Protein AF-W2U827-F1 (afdb_monomer_lite)

Foldseek 3Di:
DVVLVVVLVVVVVVLDDLVVLVVQLVVLLVVLVVCVVVVVPVVSVVSNVCSVVSSVCSVCVVVVSCVVSVD

Sequence (71 aa):
MEVARQFADLVGSLVPPRGFILALVAFAVVMGGLLIAIGEKDRGILYLIAALLGGILAAFARPLLRGLLGI

pLDDT: mean 79.59, std 11.86, range [51.06, 95.62]

Secondary structure (DSSP, 8-state):
-HHHHHHHHHHHHHS--HHHHHHHHHHHHHHHHHHHHTT-HHHHHHHHHHHHHHHHHHHHHHHHHHHHHT-

Radius of gyration: 16.24 Å; chains: 1; bounding box: 41×17×39 Å

Structure (mmCIF, N/CA/C/O backbone):
data_AF-W2U827-F1
#
_entry.id   AF-W2U827-F1
#
loop_
_atom_site.group_PDB
_atom_site.id
_atom_site.type_symbol
_atom_site.label_atom_id
_atom_site.label_alt_id
_atom_site.label_comp_id
_atom_site.label_asym_id
_atom_site.label_entity_id
_atom_site.label_seq_id
_atom_site.pdbx_PDB_ins_code
_atom_site.Cartn_x
_atom_site.Cartn_y
_atom_site.Cartn_z
_atom_site.occupancy
_atom_site.B_iso_or_equiv
_atom_site.auth_seq_id
_atom_site.auth_comp_id
_atom_site.auth_asym_id
_atom_site.auth_atom_id
_atom_site.pdbx_PDB_model_num
ATOM 1 N N . MET A 1 1 ? 29.928 1.826 -20.166 1.00 58.00 1 MET A N 1
ATOM 2 C CA . MET A 1 1 ? 28.496 2.095 -20.446 1.00 58.00 1 MET A CA 1
ATOM 3 C C . MET A 1 1 ? 27.672 0.815 -20.610 1.00 58.00 1 MET A C 1
ATOM 5 O O . MET A 1 1 ? 26.509 0.815 -20.239 1.00 58.00 1 MET A O 1
ATOM 9 N N . GLU A 1 2 ? 28.257 -0.283 -21.092 1.00 66.25 2 GLU A N 1
ATOM 10 C CA . GLU A 1 2 ? 27.565 -1.565 -21.331 1.00 66.25 2 GLU A CA 1
ATOM 11 C C . GLU A 1 2 ? 27.024 -2.243 -20.055 1.00 66.25 2 GLU A C 1
ATOM 13 O O . GLU A 1 2 ? 25.869 -2.658 -20.014 1.00 66.25 2 GLU A O 1
ATOM 18 N N . VAL A 1 3 ? 27.809 -2.233 -18.970 1.00 70.69 3 VAL A N 1
ATOM 19 C CA . VAL A 1 3 ? 27.425 -2.812 -17.666 1.00 70.69 3 VAL A CA 1
ATOM 20 C C . VAL A 1 3 ? 26.219 -2.097 -17.040 1.00 70.69 3 VAL A C 1
ATOM 22 O O . VAL A 1 3 ? 25.331 -2.744 -16.497 1.00 70.69 3 VAL A O 1
ATOM 25 N N . ALA A 1 4 ? 26.146 -0.766 -17.154 1.00 68.19 4 ALA A N 1
ATOM 26 C CA . ALA A 1 4 ? 25.023 0.018 -16.632 1.00 68.19 4 ALA A CA 1
ATOM 27 C C . ALA A 1 4 ? 23.714 -0.286 -17.380 1.00 68.19 4 ALA A C 1
ATOM 29 O O . ALA A 1 4 ? 22.652 -0.339 -16.766 1.00 6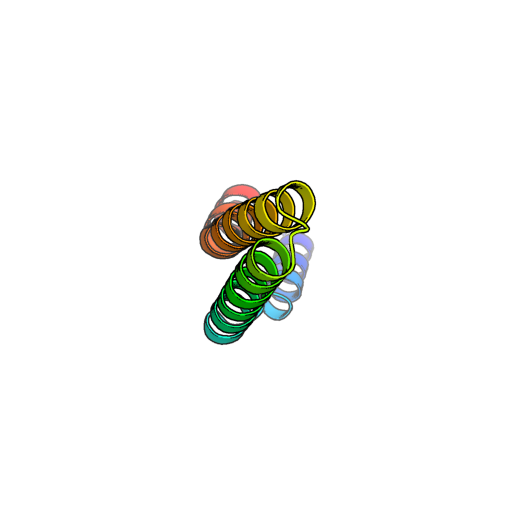8.19 4 ALA A O 1
ATOM 30 N N . ARG A 1 5 ? 23.799 -0.547 -18.691 1.00 66.62 5 ARG A N 1
ATOM 31 C CA . ARG A 1 5 ? 22.658 -0.967 -19.516 1.00 66.62 5 ARG A CA 1
ATOM 32 C C . ARG A 1 5 ? 22.165 -2.362 -19.143 1.00 66.62 5 ARG A C 1
ATOM 34 O O . ARG A 1 5 ? 20.974 -2.531 -18.929 1.00 66.62 5 ARG A O 1
ATOM 41 N N . GLN A 1 6 ? 23.071 -3.325 -18.978 1.00 75.69 6 GLN A N 1
ATOM 42 C CA . GLN A 1 6 ? 22.704 -4.669 -18.519 1.00 75.69 6 GLN A CA 1
ATOM 43 C C . GLN A 1 6 ? 22.070 -4.648 -17.127 1.00 75.69 6 GLN A C 1
ATOM 45 O O . GLN A 1 6 ? 21.092 -5.352 -16.896 1.00 75.69 6 GLN A O 1
ATOM 50 N N . PHE A 1 7 ? 22.573 -3.810 -16.215 1.00 72.31 7 PHE A N 1
ATOM 51 C CA . PHE A 1 7 ? 21.951 -3.607 -14.906 1.00 72.31 7 PHE A CA 1
ATOM 52 C C . PHE A 1 7 ? 20.566 -2.967 -15.012 1.00 72.31 7 PHE A C 1
ATOM 54 O O . PHE A 1 7 ? 19.644 -3.412 -14.335 1.00 72.31 7 PHE A O 1
ATOM 61 N N . ALA A 1 8 ? 20.396 -1.958 -15.868 1.00 66.94 8 ALA A N 1
ATOM 62 C CA . ALA A 1 8 ? 19.103 -1.327 -16.110 1.00 66.94 8 ALA A CA 1
ATOM 63 C C . ALA A 1 8 ? 18.075 -2.319 -16.677 1.00 66.94 8 ALA A C 1
ATOM 65 O O . ALA A 1 8 ? 16.930 -2.325 -16.227 1.00 66.94 8 ALA A O 1
ATOM 66 N N . ASP A 1 9 ? 18.487 -3.185 -17.604 1.00 68.81 9 ASP A N 1
ATOM 67 C CA . ASP A 1 9 ? 17.631 -4.223 -18.183 1.00 68.81 9 ASP A CA 1
ATOM 68 C C . ASP A 1 9 ? 17.298 -5.320 -17.163 1.00 68.81 9 ASP A C 1
ATOM 70 O O . ASP A 1 9 ? 16.140 -5.729 -17.059 1.00 68.81 9 ASP A O 1
ATOM 74 N N . LEU A 1 10 ? 18.269 -5.742 -16.340 1.00 72.75 10 LEU A N 1
ATOM 75 C CA . LEU A 1 10 ? 18.022 -6.683 -15.243 1.00 72.75 10 LEU A CA 1
ATOM 76 C C . LEU A 1 10 ? 17.016 -6.101 -14.246 1.00 72.75 10 LEU A C 1
ATOM 78 O O . LEU A 1 10 ? 16.015 -6.740 -13.926 1.00 72.75 10 LEU A O 1
ATOM 82 N N . VAL A 1 11 ? 17.242 -4.867 -13.789 1.00 69.50 11 VAL A N 1
ATOM 83 C CA . VAL A 1 11 ? 16.355 -4.179 -12.845 1.00 69.50 11 VAL A CA 1
ATOM 84 C C . VAL A 1 11 ? 14.982 -3.950 -13.474 1.00 69.50 11 VAL A C 1
ATOM 86 O O . VAL A 1 11 ? 13.969 -4.175 -12.819 1.00 69.50 11 VAL A O 1
ATOM 89 N N . GLY A 1 12 ? 14.925 -3.583 -14.755 1.00 66.94 12 GLY A N 1
ATOM 90 C CA . GLY A 1 12 ? 13.691 -3.450 -15.524 1.00 66.94 12 GLY A CA 1
ATOM 91 C C . GLY A 1 12 ? 12.900 -4.757 -15.626 1.00 66.94 12 GLY A C 1
ATOM 92 O O . GLY A 1 12 ? 11.672 -4.716 -15.543 1.00 66.94 12 GLY A O 1
ATOM 93 N N . SER A 1 13 ? 13.584 -5.904 -15.726 1.00 68.56 13 SER A N 1
ATOM 94 C CA . SER A 1 13 ? 12.961 -7.238 -15.720 1.00 68.56 13 SER A CA 1
ATOM 95 C C . SER A 1 13 ? 12.367 -7.619 -14.357 1.00 68.56 13 SER A C 1
ATOM 97 O O . SER A 1 13 ? 11.397 -8.369 -14.288 1.00 68.56 13 SER A O 1
ATOM 99 N N . LEU A 1 14 ? 12.912 -7.050 -13.278 1.00 69.00 14 LEU A N 1
ATOM 100 C CA . LEU A 1 14 ? 12.464 -7.234 -11.898 1.00 69.00 14 LEU A CA 1
ATOM 101 C C . LEU A 1 14 ? 11.335 -6.275 -11.495 1.00 69.00 14 LEU A C 1
ATOM 103 O O . LEU A 1 14 ? 10.742 -6.467 -10.435 1.00 69.00 14 LEU A O 1
ATOM 107 N N . VAL A 1 15 ? 11.017 -5.250 -12.302 1.00 68.81 15 VAL A N 1
ATOM 108 C CA . VAL A 1 15 ? 9.927 -4.316 -11.986 1.00 68.81 15 VAL A CA 1
ATOM 109 C C . VAL A 1 15 ? 8.586 -5.052 -12.078 1.00 68.81 15 VAL A C 1
ATOM 111 O O . VAL A 1 15 ? 8.161 -5.400 -13.186 1.00 68.81 15 VAL A O 1
ATOM 114 N N . PRO A 1 16 ? 7.866 -5.241 -10.956 1.00 68.19 16 PRO A N 1
ATOM 115 C CA . PRO A 1 16 ? 6.606 -5.962 -10.979 1.00 68.19 16 PRO A CA 1
ATOM 116 C C . PRO A 1 16 ? 5.569 -5.236 -11.854 1.00 68.19 16 PRO A C 1
ATOM 118 O O . PRO A 1 16 ? 5.564 -3.999 -11.942 1.00 68.19 16 PRO A O 1
ATOM 121 N N . PRO A 1 17 ? 4.667 -5.978 -12.521 1.00 80.56 17 PRO A N 1
ATOM 122 C CA . PRO A 1 17 ? 3.623 -5.379 -13.338 1.00 80.56 17 PRO A CA 1
ATOM 123 C C . PRO A 1 17 ? 2.716 -4.482 -12.486 1.00 80.56 17 PRO A C 1
ATOM 125 O O . PRO A 1 17 ? 2.409 -4.793 -11.336 1.00 80.56 17 PRO A O 1
ATOM 128 N N . ARG A 1 18 ? 2.232 -3.373 -13.065 1.00 77.25 18 ARG A N 1
ATOM 129 C CA . ARG A 1 18 ? 1.373 -2.401 -12.356 1.00 77.25 18 ARG A CA 1
ATOM 130 C C . ARG A 1 18 ? 0.157 -3.055 -11.695 1.00 77.25 18 ARG A C 1
ATOM 132 O O . ARG A 1 18 ? -0.203 -2.672 -10.589 1.00 77.25 18 ARG A O 1
ATOM 139 N N . GLY A 1 19 ? -0.435 -4.060 -12.344 1.00 77.38 19 GLY A N 1
ATOM 140 C CA . GLY A 1 19 ? -1.556 -4.821 -11.786 1.00 77.38 19 GLY A CA 1
ATOM 141 C C . GLY A 1 19 ? -1.203 -5.555 -10.489 1.00 77.38 19 GLY A C 1
ATOM 142 O O . GLY A 1 19 ? -2.013 -5.574 -9.570 1.00 77.38 19 GLY A O 1
ATOM 143 N N . PHE A 1 20 ? 0.020 -6.082 -10.368 1.00 82.94 20 PHE A N 1
ATOM 144 C CA . PHE A 1 20 ? 0.488 -6.736 -9.144 1.00 82.94 20 PHE A CA 1
ATOM 145 C C . PHE A 1 20 ? 0.669 -5.733 -8.002 1.00 82.94 20 PHE A C 1
ATOM 147 O O . PHE A 1 20 ? 0.220 -5.984 -6.889 1.00 82.94 20 PHE A O 1
ATOM 154 N N . ILE A 1 21 ? 1.256 -4.565 -8.286 1.00 83.94 21 ILE A N 1
ATOM 155 C CA . ILE A 1 21 ? 1.403 -3.481 -7.301 1.00 83.94 21 ILE A CA 1
ATOM 156 C C . ILE A 1 21 ? 0.026 -3.037 -6.791 1.00 83.94 21 ILE A C 1
ATOM 158 O O . ILE A 1 21 ? -0.177 -2.924 -5.586 1.00 83.94 21 ILE A O 1
ATOM 162 N N . LEU A 1 22 ? -0.933 -2.821 -7.696 1.00 82.81 22 LEU A N 1
ATOM 163 C CA . LEU A 1 22 ? -2.295 -2.429 -7.326 1.00 82.81 22 LEU A CA 1
ATOM 164 C C . LEU A 1 22 ? -2.993 -3.503 -6.488 1.00 82.81 22 LEU A C 1
ATOM 166 O O . LEU A 1 22 ? -3.622 -3.166 -5.488 1.00 82.81 22 LEU A O 1
ATOM 170 N N . ALA A 1 23 ? -2.851 -4.780 -6.853 1.00 84.69 23 ALA A N 1
ATOM 171 C CA . ALA A 1 23 ? -3.406 -5.889 -6.081 1.00 84.69 23 ALA A CA 1
ATOM 172 C C . ALA A 1 23 ? -2.799 -5.961 -4.670 1.00 84.69 23 ALA A C 1
ATOM 174 O O . ALA A 1 23 ? -3.530 -6.125 -3.694 1.00 84.69 23 ALA A O 1
ATOM 175 N N . LEU A 1 24 ? -1.481 -5.771 -4.551 1.00 87.12 24 LEU A N 1
ATOM 176 C CA . LEU A 1 24 ? -0.776 -5.747 -3.271 1.00 87.12 24 LEU A CA 1
ATOM 177 C C . LEU A 1 24 ? -1.248 -4.583 -2.385 1.00 87.12 24 LEU A C 1
ATOM 179 O O . LEU A 1 24 ? -1.539 -4.783 -1.208 1.00 87.12 24 LEU A O 1
ATOM 183 N N . VAL A 1 25 ? -1.362 -3.377 -2.951 1.00 88.12 25 VAL A N 1
ATOM 184 C CA . VAL A 1 25 ? -1.846 -2.191 -2.229 1.00 88.12 25 VAL A CA 1
ATOM 185 C C . VAL A 1 25 ? -3.297 -2.382 -1.793 1.00 88.12 25 VAL A C 1
ATOM 187 O O . VAL A 1 25 ? -3.616 -2.131 -0.635 1.00 88.12 25 VAL A O 1
ATOM 190 N N . ALA A 1 26 ? -4.168 -2.874 -2.678 1.00 89.38 26 ALA A N 1
ATOM 191 C CA . ALA A 1 26 ? -5.564 -3.146 -2.349 1.00 89.38 26 ALA A CA 1
ATOM 192 C C . ALA A 1 26 ? -5.687 -4.167 -1.209 1.00 89.38 26 ALA A C 1
ATOM 194 O O . ALA A 1 26 ? -6.432 -3.940 -0.257 1.00 89.38 26 ALA A O 1
ATOM 195 N N . PHE A 1 27 ? -4.907 -5.250 -1.256 1.00 91.44 27 PHE A N 1
ATOM 196 C CA . PHE A 1 27 ? -4.853 -6.237 -0.181 1.00 91.44 27 PHE A CA 1
ATOM 197 C C . PHE A 1 27 ? -4.401 -5.616 1.147 1.00 91.44 27 PHE A C 1
ATOM 199 O O . PHE A 1 27 ? -5.041 -5.822 2.178 1.00 91.44 27 PHE A O 1
ATOM 206 N N . ALA A 1 28 ? -3.340 -4.808 1.129 1.00 89.44 28 ALA A N 1
ATOM 207 C CA . ALA A 1 28 ? -2.830 -4.151 2.327 1.00 89.44 28 ALA A CA 1
ATOM 208 C C . ALA A 1 28 ? -3.829 -3.135 2.913 1.00 89.44 28 ALA A C 1
ATOM 210 O O . ALA A 1 28 ? -3.945 -3.031 4.134 1.00 89.44 28 ALA A O 1
ATOM 211 N N . VAL A 1 29 ? -4.604 -2.445 2.067 1.00 92.12 29 VAL A N 1
ATOM 212 C CA . VAL A 1 29 ? -5.700 -1.565 2.502 1.00 92.12 29 VAL A CA 1
ATOM 213 C C . VAL A 1 29 ? -6.816 -2.359 3.179 1.00 92.12 29 VAL A C 1
ATOM 215 O O . VAL A 1 29 ? -7.260 -1.981 4.263 1.00 92.12 29 VAL A O 1
ATOM 218 N N . VAL A 1 30 ? -7.235 -3.482 2.588 1.00 94.31 30 VAL A N 1
ATOM 219 C CA . VAL A 1 30 ? -8.252 -4.368 3.180 1.00 94.31 30 VAL A CA 1
ATOM 220 C C . VAL A 1 30 ? -7.783 -4.908 4.532 1.00 94.31 30 VAL A C 1
ATOM 222 O O . VAL A 1 30 ? -8.529 -4.840 5.507 1.00 94.31 30 VAL A O 1
ATOM 225 N N . MET A 1 31 ? -6.536 -5.375 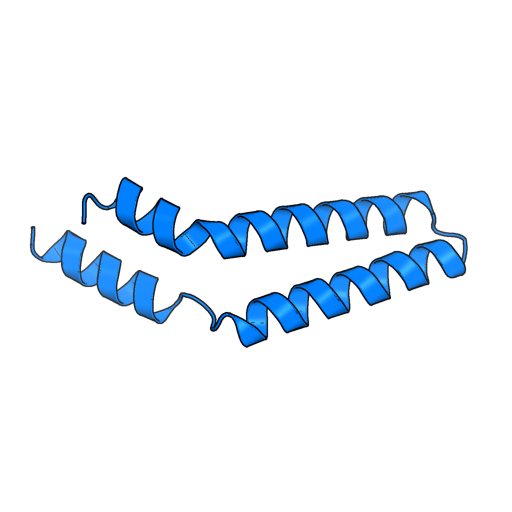4.625 1.00 92.44 31 MET A N 1
ATOM 226 C CA . MET A 1 31 ? -5.961 -5.880 5.876 1.00 92.44 31 MET A CA 1
ATOM 227 C C . MET A 1 31 ? -5.822 -4.789 6.941 1.00 92.44 31 MET A C 1
ATOM 229 O O . MET A 1 31 ? -6.150 -5.025 8.102 1.00 92.44 31 MET A O 1
ATOM 233 N N . GLY A 1 32 ? -5.393 -3.582 6.562 1.00 90.94 32 GLY A N 1
ATOM 234 C CA . GLY A 1 32 ? -5.335 -2.437 7.471 1.00 90.94 32 GLY A CA 1
ATOM 235 C C . GLY A 1 32 ? -6.717 -2.058 8.010 1.00 90.94 32 GLY A C 1
ATOM 236 O O . GLY A 1 32 ? -6.877 -1.865 9.213 1.00 90.94 32 GLY A O 1
ATOM 237 N N . GLY A 1 33 ? -7.736 -2.037 7.145 1.00 91.31 33 GLY A N 1
ATOM 238 C CA . GLY A 1 33 ? -9.127 -1.817 7.546 1.00 91.31 33 GLY A CA 1
ATOM 239 C C . GLY A 1 33 ? -9.658 -2.910 8.477 1.00 91.31 33 GLY A C 1
ATOM 240 O O . GLY A 1 33 ? -10.309 -2.601 9.474 1.00 91.31 33 GLY A O 1
ATOM 241 N N . LEU A 1 34 ? -9.326 -4.175 8.205 1.00 94.81 34 LEU A N 1
ATOM 242 C CA . LEU A 1 34 ? -9.707 -5.306 9.050 1.00 94.81 34 LEU A CA 1
ATOM 243 C C . LEU A 1 34 ? -9.075 -5.211 10.446 1.00 94.81 34 LEU A C 1
ATOM 245 O O . LEU A 1 34 ? -9.766 -5.418 11.438 1.00 94.81 34 LEU A O 1
ATOM 249 N N . LEU A 1 35 ? -7.792 -4.844 10.531 1.00 92.81 35 LEU A N 1
ATOM 250 C CA . LEU A 1 35 ? -7.097 -4.626 11.805 1.00 92.81 35 LEU A CA 1
ATOM 251 C C . LEU A 1 35 ? -7.772 -3.530 12.639 1.00 92.81 35 LEU A C 1
ATOM 253 O O . LEU A 1 35 ? -7.981 -3.703 13.837 1.00 92.81 35 LEU A O 1
ATOM 257 N N . ILE A 1 36 ? -8.182 -2.431 12.001 1.00 92.31 36 ILE A N 1
ATOM 258 C CA . ILE A 1 36 ? -8.944 -1.373 12.678 1.00 92.31 36 ILE A CA 1
ATOM 259 C C . ILE A 1 36 ? -10.293 -1.913 13.170 1.00 92.31 36 ILE A C 1
ATOM 261 O O . ILE A 1 36 ? -10.688 -1.624 14.299 1.00 92.31 36 ILE A O 1
ATOM 265 N N . ALA A 1 37 ? -10.985 -2.713 12.354 1.00 93.56 37 ALA A N 1
ATOM 266 C CA . ALA A 1 37 ? -12.298 -3.262 12.685 1.00 93.56 37 ALA A CA 1
ATOM 267 C C . ALA A 1 37 ? -12.274 -4.226 13.887 1.00 93.56 37 ALA A C 1
ATOM 269 O O . ALA A 1 37 ? -13.237 -4.258 14.648 1.00 93.56 37 ALA A O 1
ATOM 270 N N . ILE A 1 38 ? -11.181 -4.970 14.097 1.00 95.62 38 ILE A N 1
ATOM 271 C CA . ILE A 1 38 ? -11.022 -5.885 15.246 1.00 95.62 38 ILE A CA 1
ATOM 272 C C . ILE A 1 38 ? -10.464 -5.206 16.511 1.00 95.62 38 ILE A C 1
ATOM 274 O O . ILE A 1 38 ? -10.157 -5.887 17.484 1.00 95.62 38 ILE A O 1
ATOM 278 N N . GLY A 1 39 ? -10.328 -3.875 16.513 1.00 91.38 39 GLY A N 1
ATOM 279 C CA . GLY A 1 39 ? -9.869 -3.096 17.670 1.00 91.38 39 GLY A CA 1
ATOM 280 C C . GLY A 1 39 ? -8.362 -2.816 17.712 1.00 91.38 39 GLY A C 1
ATOM 281 O O . GLY A 1 39 ? -7.914 -2.039 18.550 1.00 91.38 39 GLY A O 1
ATOM 282 N N . GLU A 1 40 ? -7.578 -3.342 16.768 1.00 93.25 40 GLU A N 1
ATOM 283 C CA . GLU A 1 40 ? -6.130 -3.111 16.639 1.00 93.25 40 GLU A CA 1
ATOM 284 C C . GLU A 1 40 ? -5.847 -1.834 15.826 1.00 93.25 40 GLU A C 1
ATOM 286 O O . GLU A 1 40 ? -5.170 -1.839 14.791 1.00 93.25 40 GLU A O 1
ATOM 291 N N . LYS A 1 41 ? -6.407 -0.711 16.287 1.00 90.81 41 LYS A N 1
ATOM 292 C CA . LYS A 1 41 ? -6.446 0.552 15.539 1.00 90.81 41 LYS A CA 1
ATOM 293 C C . LYS A 1 41 ? -5.055 1.086 15.183 1.00 90.81 41 LYS A C 1
ATOM 295 O O . LYS A 1 41 ? -4.834 1.442 14.028 1.00 90.81 41 LYS A O 1
ATOM 300 N N . ASP A 1 42 ? -4.112 1.102 16.124 1.00 92.50 42 ASP A N 1
ATOM 301 C CA . ASP A 1 42 ? -2.758 1.622 15.881 1.00 92.50 42 ASP A CA 1
ATOM 302 C C . ASP A 1 42 ? -2.005 0.800 14.827 1.00 92.50 42 ASP A C 1
ATOM 304 O O . ASP A 1 42 ? -1.405 1.350 13.901 1.00 92.50 42 ASP A O 1
ATOM 308 N N . ARG A 1 43 ? -2.100 -0.534 14.906 1.00 89.31 43 ARG A N 1
ATOM 309 C CA . ARG A 1 43 ? -1.481 -1.433 13.923 1.00 89.31 43 ARG A CA 1
ATOM 310 C C . ARG A 1 43 ? -2.134 -1.310 12.555 1.00 89.31 43 ARG A C 1
ATOM 312 O O . ARG A 1 43 ? -1.425 -1.285 11.552 1.00 89.31 43 ARG A O 1
ATOM 319 N N . GLY A 1 44 ? -3.460 -1.201 12.504 1.00 90.88 44 GLY A N 1
ATOM 320 C CA . GLY A 1 44 ? -4.181 -1.022 11.251 1.00 90.88 44 GLY A CA 1
ATOM 321 C C . GLY A 1 44 ? -3.851 0.303 10.560 1.00 90.88 44 GLY A C 1
ATOM 322 O O . GLY A 1 44 ? -3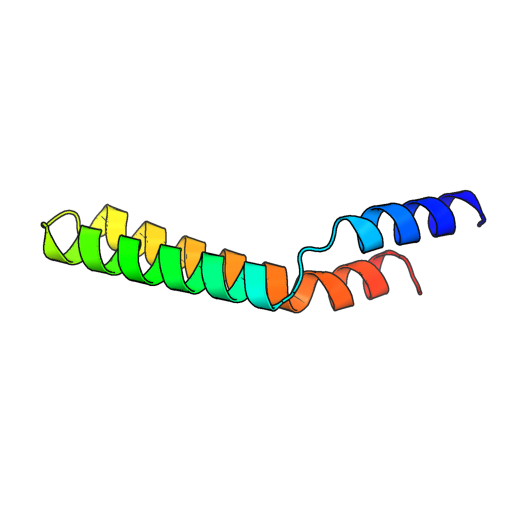.610 0.312 9.355 1.00 90.88 44 GLY A O 1
ATOM 323 N N . ILE A 1 45 ? -3.729 1.404 11.312 1.00 91.94 45 ILE A N 1
ATOM 324 C CA . ILE A 1 45 ? -3.288 2.700 10.773 1.00 91.94 45 ILE A CA 1
ATOM 325 C C . ILE A 1 45 ? -1.864 2.603 10.215 1.00 91.94 45 ILE A C 1
ATOM 327 O O . ILE A 1 45 ? -1.620 3.047 9.093 1.00 91.94 45 ILE A O 1
ATOM 331 N N . LEU A 1 46 ? -0.932 1.983 10.947 1.00 90.56 46 LEU A N 1
ATOM 332 C CA . LEU A 1 46 ? 0.435 1.770 10.460 1.00 90.56 46 LEU A CA 1
ATOM 333 C C . LEU A 1 46 ? 0.461 0.941 9.168 1.00 90.56 46 LEU A C 1
ATOM 335 O O . LEU A 1 46 ? 1.208 1.266 8.246 1.00 90.56 46 LEU A O 1
ATOM 339 N N . TYR A 1 47 ? -0.393 -0.080 9.069 1.00 89.81 47 TYR A N 1
ATOM 340 C CA . TYR A 1 47 ? -0.546 -0.888 7.858 1.00 89.81 47 TYR A CA 1
ATOM 341 C C . TYR A 1 47 ? -1.042 -0.066 6.667 1.00 89.81 47 TYR A C 1
ATOM 343 O O . TYR A 1 47 ? -0.498 -0.180 5.569 1.00 89.81 47 TYR A O 1
ATOM 351 N N . LEU A 1 48 ? -2.038 0.797 6.881 1.00 90.69 48 LEU A N 1
ATOM 352 C CA . LEU A 1 48 ? -2.558 1.686 5.842 1.00 90.69 48 LEU A CA 1
ATOM 353 C C . LEU A 1 48 ? -1.501 2.688 5.371 1.00 90.69 48 LEU A C 1
ATOM 355 O O . LEU A 1 48 ? -1.355 2.896 4.167 1.00 90.69 48 LEU A O 1
ATOM 359 N N . ILE A 1 49 ? -0.730 3.266 6.296 1.00 91.44 49 ILE A N 1
ATOM 360 C CA . ILE A 1 49 ? 0.377 4.173 5.968 1.00 91.44 49 ILE A CA 1
ATOM 361 C C . ILE A 1 49 ? 1.439 3.437 5.145 1.00 91.44 49 ILE A C 1
ATOM 363 O O . ILE A 1 49 ? 1.859 3.938 4.103 1.00 91.44 49 ILE A O 1
ATOM 367 N N . ALA A 1 50 ? 1.838 2.234 5.561 1.00 89.38 50 ALA A N 1
ATOM 368 C CA . ALA A 1 50 ? 2.810 1.424 4.833 1.00 89.38 50 ALA A CA 1
ATOM 369 C C . ALA A 1 50 ? 2.315 1.054 3.424 1.00 89.38 50 ALA A C 1
ATOM 371 O O . ALA A 1 50 ? 3.079 1.146 2.463 1.00 89.38 50 ALA A O 1
ATOM 372 N N . ALA A 1 51 ? 1.034 0.701 3.279 1.00 89.56 51 ALA A N 1
ATOM 373 C CA . ALA A 1 51 ? 0.414 0.401 1.990 1.00 89.56 51 ALA A CA 1
ATOM 374 C C . ALA A 1 51 ? 0.424 1.613 1.047 1.00 89.56 51 ALA A C 1
ATOM 376 O O . ALA A 1 51 ? 0.774 1.487 -0.127 1.00 89.56 51 ALA A O 1
ATOM 377 N N . LEU A 1 52 ? 0.079 2.795 1.567 1.00 87.81 52 LEU A N 1
ATOM 378 C CA . LEU A 1 52 ? 0.080 4.052 0.817 1.00 87.81 52 LEU A CA 1
ATOM 379 C C . LEU A 1 52 ? 1.491 4.451 0.386 1.00 87.81 52 LEU A C 1
ATOM 381 O O . LEU A 1 52 ? 1.720 4.702 -0.796 1.00 87.81 52 LEU A O 1
ATOM 385 N N . LEU A 1 53 ? 2.448 4.462 1.317 1.00 88.75 53 LEU A N 1
ATOM 386 C CA . LEU A 1 53 ? 3.838 4.811 1.023 1.00 88.75 53 LEU A CA 1
ATOM 387 C C . LEU A 1 53 ? 4.467 3.816 0.043 1.00 88.75 53 LEU A C 1
ATOM 389 O O . LEU A 1 53 ? 5.082 4.232 -0.937 1.00 88.75 53 LEU A O 1
ATOM 393 N N . GLY A 1 54 ? 4.262 2.515 0.256 1.00 85.50 54 GLY A N 1
ATOM 394 C CA . GLY A 1 54 ? 4.732 1.466 -0.646 1.00 85.50 54 GLY A CA 1
ATOM 395 C C . GLY A 1 54 ? 4.116 1.575 -2.043 1.00 85.50 54 GLY A C 1
ATOM 396 O O . GLY A 1 54 ? 4.830 1.462 -3.037 1.00 85.50 54 GLY A O 1
ATOM 397 N N . GLY A 1 55 ? 2.816 1.869 -2.135 1.00 84.25 55 GLY A N 1
ATOM 398 C CA . GLY A 1 55 ? 2.118 2.077 -3.404 1.00 84.25 55 GLY A CA 1
ATOM 399 C C . GLY A 1 55 ? 2.618 3.300 -4.173 1.00 84.25 55 GLY A C 1
ATOM 40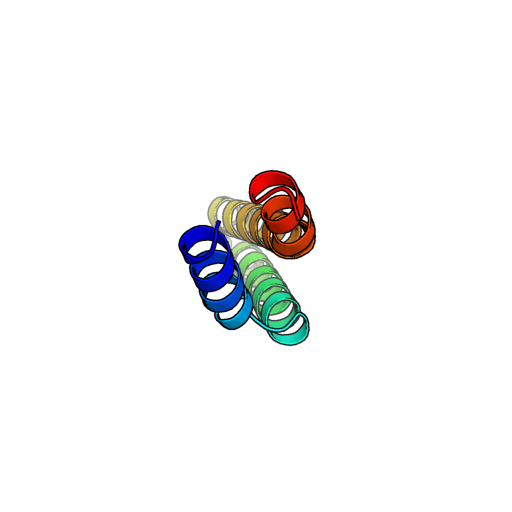0 O O . GLY A 1 55 ? 2.868 3.210 -5.375 1.00 84.25 55 GLY A O 1
ATOM 401 N N . ILE A 1 56 ? 2.828 4.424 -3.482 1.00 83.38 56 ILE A N 1
ATOM 402 C CA . ILE A 1 56 ? 3.406 5.643 -4.064 1.00 83.38 56 ILE A CA 1
ATOM 403 C C . ILE A 1 56 ? 4.821 5.350 -4.571 1.00 83.38 56 ILE A C 1
ATOM 405 O O . ILE A 1 56 ? 5.114 5.581 -5.744 1.00 83.38 56 ILE A O 1
ATOM 409 N N . LEU A 1 57 ? 5.683 4.770 -3.733 1.00 81.31 57 LEU A N 1
ATOM 410 C CA . LEU A 1 57 ? 7.046 4.397 -4.121 1.00 81.31 57 LEU A CA 1
ATOM 411 C C . LEU A 1 57 ? 7.051 3.475 -5.344 1.00 81.31 57 LEU A C 1
ATOM 413 O O . LEU A 1 57 ? 7.806 3.708 -6.283 1.00 81.31 57 LEU A O 1
ATOM 417 N N . ALA A 1 58 ? 6.167 2.480 -5.387 1.00 80.50 58 ALA A N 1
ATOM 418 C CA . ALA A 1 58 ? 6.056 1.560 -6.512 1.00 80.50 58 ALA A CA 1
ATOM 419 C C . ALA A 1 58 ? 5.541 2.237 -7.800 1.00 80.50 58 ALA A C 1
ATOM 421 O O . ALA A 1 58 ? 5.982 1.890 -8.898 1.00 80.50 58 ALA A O 1
ATOM 422 N N . ALA A 1 59 ? 4.662 3.240 -7.691 1.00 73.56 59 ALA A N 1
ATOM 423 C CA . ALA A 1 59 ? 4.203 4.039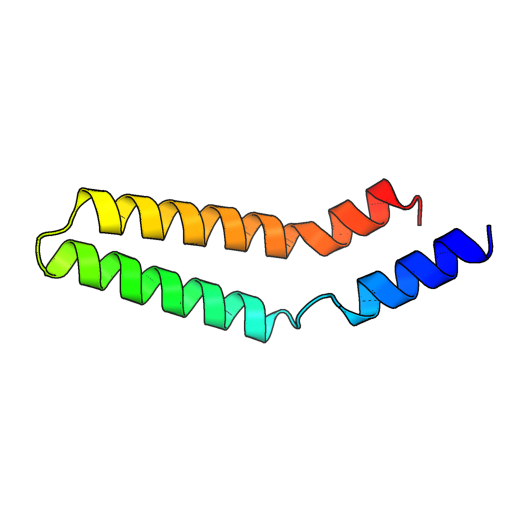 -8.829 1.00 73.56 59 ALA A CA 1
ATOM 424 C C . ALA A 1 59 ? 5.320 4.924 -9.409 1.00 73.56 59 ALA A C 1
ATOM 426 O O . ALA A 1 59 ? 5.433 5.061 -10.632 1.00 73.56 59 ALA A O 1
ATOM 427 N N . PHE A 1 60 ? 6.174 5.477 -8.543 1.00 72.62 60 PHE A N 1
ATOM 428 C CA . PHE A 1 60 ? 7.296 6.329 -8.934 1.00 72.62 60 PHE A CA 1
ATOM 429 C C . PHE A 1 60 ? 8.604 5.568 -9.179 1.00 72.62 60 PHE A C 1
ATOM 431 O O . PHE A 1 60 ? 9.535 6.154 -9.720 1.00 72.62 60 PHE A O 1
ATOM 438 N N . ALA A 1 61 ? 8.677 4.266 -8.890 1.00 70.19 61 ALA A N 1
ATOM 439 C CA . ALA A 1 61 ? 9.894 3.467 -9.035 1.00 70.19 61 ALA A CA 1
ATOM 440 C C . ALA A 1 61 ? 10.468 3.497 -10.459 1.00 70.19 61 ALA A C 1
ATOM 442 O O . ALA A 1 61 ? 11.671 3.649 -10.631 1.00 70.19 61 ALA A O 1
ATOM 443 N N . ARG A 1 62 ? 9.626 3.412 -11.501 1.00 65.31 62 ARG A N 1
ATOM 444 C CA . ARG A 1 62 ? 10.083 3.490 -12.904 1.00 65.31 62 ARG A CA 1
ATOM 445 C C . ARG A 1 62 ? 10.698 4.850 -13.270 1.00 65.31 62 ARG A C 1
ATOM 447 O O . ARG A 1 62 ? 11.807 4.845 -13.798 1.00 65.31 62 ARG A O 1
ATOM 454 N N . PRO A 1 63 ? 10.025 5.997 -13.052 1.00 63.53 63 PRO A N 1
ATOM 455 C CA . PRO A 1 63 ? 10.629 7.299 -13.329 1.00 63.53 63 PRO A CA 1
ATOM 456 C C . PRO A 1 63 ? 11.837 7.604 -12.432 1.00 63.53 63 PRO A C 1
ATOM 458 O O . PRO A 1 63 ? 12.798 8.182 -12.929 1.00 63.53 63 PRO A O 1
ATOM 461 N N . LEU A 1 64 ? 11.844 7.159 -11.169 1.00 62.06 64 LEU A N 1
ATOM 462 C CA . LEU A 1 64 ? 13.017 7.273 -10.292 1.00 62.06 64 LEU A CA 1
ATOM 463 C 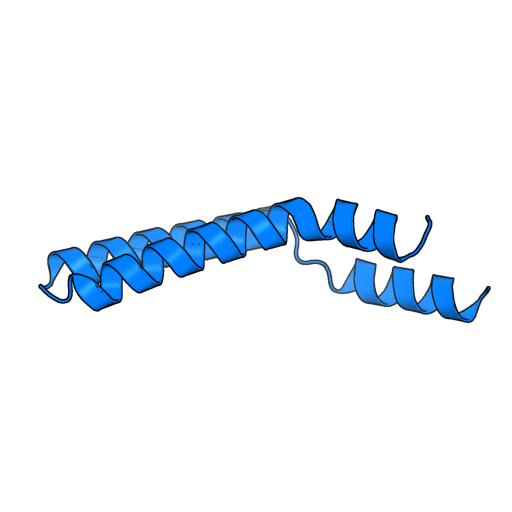C . LEU A 1 64 ? 14.200 6.475 -10.834 1.00 62.06 64 LEU A C 1
ATOM 465 O O . LEU A 1 64 ? 15.282 7.027 -10.975 1.00 62.06 64 LEU A O 1
ATOM 469 N N . LEU A 1 65 ? 13.993 5.207 -11.196 1.00 65.69 65 LEU A N 1
ATOM 470 C CA . LEU A 1 65 ? 15.046 4.365 -11.764 1.00 65.69 65 LEU A CA 1
ATOM 471 C C . LEU A 1 65 ? 15.581 4.932 -13.081 1.00 65.69 65 LEU A C 1
ATOM 473 O O . LEU A 1 65 ? 16.788 4.933 -13.279 1.00 65.69 65 LEU A O 1
ATOM 477 N N . ARG A 1 66 ? 14.718 5.467 -13.954 1.00 64.69 66 ARG A N 1
ATOM 478 C CA . ARG A 1 66 ? 15.153 6.133 -15.196 1.00 64.69 66 ARG A CA 1
ATOM 479 C C . ARG A 1 66 ? 15.984 7.386 -14.927 1.00 64.69 66 ARG A C 1
ATOM 481 O O . ARG A 1 66 ? 17.090 7.504 -15.442 1.00 64.69 66 ARG A O 1
ATOM 488 N N . GLY A 1 67 ? 15.507 8.265 -14.042 1.00 67.19 67 GLY A N 1
ATOM 489 C CA . GLY A 1 67 ? 16.245 9.468 -13.649 1.00 67.19 67 GLY A CA 1
ATOM 490 C C . GLY A 1 67 ? 17.587 9.165 -12.973 1.00 67.19 67 GLY A C 1
ATOM 491 O O . GLY A 1 67 ? 18.555 9.886 -13.190 1.00 67.19 67 GLY A O 1
ATOM 492 N N . LEU A 1 68 ? 17.669 8.079 -12.199 1.00 62.00 68 LEU A N 1
ATOM 493 C CA . LEU A 1 68 ? 18.872 7.680 -11.459 1.00 62.00 68 LEU A CA 1
ATOM 494 C C . LEU A 1 68 ? 19.888 6.936 -12.340 1.00 62.00 68 LEU A C 1
ATOM 496 O O . LEU A 1 68 ? 21.090 7.046 -12.119 1.00 62.00 68 LEU A O 1
ATOM 500 N N . LEU A 1 69 ? 19.418 6.216 -13.363 1.00 63.84 69 LEU A N 1
ATOM 501 C CA . LEU A 1 69 ? 20.260 5.539 -14.356 1.00 63.84 69 LEU A CA 1
ATOM 502 C C . LEU A 1 69 ? 20.670 6.451 -15.527 1.00 63.84 69 LEU A C 1
ATOM 504 O O . LEU A 1 69 ? 21.470 6.032 -16.362 1.00 63.84 69 LEU A O 1
ATOM 508 N N . GLY A 1 70 ? 20.163 7.689 -15.584 1.00 53.34 70 GLY A N 1
ATOM 509 C CA . GLY A 1 70 ? 20.515 8.672 -16.613 1.00 53.34 70 GLY A CA 1
ATOM 510 C C . GLY A 1 70 ? 20.057 8.292 -18.027 1.00 53.34 70 GLY A C 1
ATOM 511 O O . GLY A 1 70 ? 20.711 8.684 -18.994 1.00 53.34 70 GLY A O 1
ATOM 512 N N . ILE A 1 71 ? 18.973 7.513 -18.139 1.00 51.06 71 ILE A N 1
ATOM 513 C CA . ILE A 1 71 ? 18.359 7.040 -19.398 1.00 51.06 71 ILE A CA 1
ATOM 514 C C . ILE A 1 71 ? 16.940 7.567 -19.582 1.00 51.06 71 ILE A C 1
ATOM 516 O O . ILE A 1 71 ? 16.169 7.597 -18.595 1.00 51.06 71 ILE A O 1
#